Protein AF-A0AA89B3P5-F1 (afdb_monomer)

Secondary structure (DSSP, 8-state):
-HHHHHS-TTHHHHHS--PPP-TTS-HHHHHHHHHHHHHHHHHHHHHHHHHHTTS-HHHHHHHHHHHTTS-HHHHHHHHHHTT-PPPHHHHHHHHHHHS-GGGHHHHHHHHHHTTT--HHHHHHHHHHHHHHHHHHHHHHHHHHHHHTT-

Mean predicted aligned error: 12.21 Å

Organism: NCBI:txid1293975

Foldseek 3Di:
DVVVCVLPPQVCLLPPDQQDQDPPDDPVSNVVSVVSNVVSVVSQVVLLVLQLVQADPVVNVVLCVVPVPHTSNVSVVVCVVVVVDRDQLSVQLVVLVSDDPVCVVVSVVSVVCSNVDGPVRSVVVVVVVVVVVVVVVVVVVVVVVVVVVD

Solvent-accessible surface area (backbone atoms only — not comparable to full-atom values): 8621 Å² total; per-residue (Å²): 117,73,64,69,55,65,75,38,95,52,52,54,64,64,70,49,76,84,63,77,69,57,88,88,51,56,68,72,55,37,55,51,35,48,53,52,30,50,54,50,52,55,48,34,52,52,46,36,52,54,54,51,73,23,44,53,74,81,52,33,66,60,46,50,72,74,43,69,88,60,52,38,39,63,52,49,53,54,28,58,74,69,67,56,67,61,41,56,39,48,54,35,44,50,54,52,71,67,54,62,78,94,43,53,66,60,39,54,57,47,64,76,43,23,84,82,40,52,59,69,56,50,52,53,49,52,54,52,54,52,50,53,56,52,49,57,50,52,57,55,51,55,58,48,57,65,59,73,77,110

Sequence (150 aa):
MYFFLATLKIAYVLTIRKPIVDEAADEAIKQTAMKQKQRWEEDDTYYKGYIFGGLSDTLYDVYEIKYANSTAKELWDDLAAKGHYLDESFQVSTIISKLPLAWKECRKELKQKKDAMTIQELVKYIQVEENSRNLDRSELEDNKSSKALV

Radius of gyration: 21.36 Å; Cα contacts (8 Å, |Δi|>4): 79; chains: 1; bounding box: 41×67×50 Å

Structure (mmCIF, N/CA/C/O backbone):
data_AF-A0AA89B3P5-F1
#
_entry.id   AF-A0AA89B3P5-F1
#
loop_
_atom_site.group_PDB
_atom_site.id
_atom_site.type_symbol
_atom_site.label_atom_id
_atom_site.label_alt_id
_atom_site.label_comp_id
_atom_site.label_asym_id
_atom_site.label_entity_id
_atom_site.label_seq_id
_atom_site.pdbx_PDB_ins_code
_atom_site.Cartn_x
_atom_site.Cartn_y
_atom_site.Cartn_z
_atom_site.occupancy
_atom_site.B_iso_or_equiv
_atom_site.auth_seq_id
_atom_site.auth_comp_id
_atom_site.auth_asym_id
_atom_site.auth_atom_id
_atom_site.pdbx_PDB_model_num
ATOM 1 N N . MET A 1 1 ? -9.890 11.777 -1.628 1.00 45.03 1 MET A N 1
ATOM 2 C CA . MET A 1 1 ? -9.521 10.517 -2.319 1.00 45.03 1 MET A CA 1
ATOM 3 C C . MET A 1 1 ? -8.238 10.636 -3.153 1.00 45.03 1 MET A C 1
ATOM 5 O O . MET A 1 1 ? -7.407 9.749 -3.053 1.00 45.03 1 MET A O 1
ATOM 9 N N . TYR A 1 2 ? -7.990 11.748 -3.866 1.00 32.94 2 TYR A N 1
ATOM 10 C CA . TYR A 1 2 ? -6.702 12.018 -4.547 1.00 32.94 2 TYR A CA 1
ATOM 11 C C . TYR A 1 2 ? -5.476 12.146 -3.609 1.00 32.94 2 TYR A C 1
ATOM 13 O O . TYR A 1 2 ? -4.352 11.882 -4.024 1.00 32.94 2 TYR A O 1
ATOM 21 N N . PHE A 1 3 ? -5.679 12.470 -2.327 1.00 40.16 3 PHE A N 1
ATOM 22 C CA . PHE A 1 3 ? -4.607 12.567 -1.320 1.00 40.16 3 PHE A CA 1
ATOM 23 C C . PHE A 1 3 ? -3.979 11.201 -0.947 1.00 40.16 3 PHE A C 1
ATOM 25 O O . PHE A 1 3 ? -2.805 11.126 -0.586 1.00 40.16 3 PHE A O 1
ATOM 32 N N . PHE A 1 4 ? -4.744 10.109 -1.085 1.00 46.78 4 PHE A N 1
ATOM 33 C CA . PHE A 1 4 ? -4.328 8.735 -0.757 1.00 46.78 4 PHE A CA 1
ATOM 34 C C . PHE A 1 4 ? -3.348 8.158 -1.792 1.00 46.78 4 PHE A C 1
ATOM 36 O O . PHE A 1 4 ? -2.432 7.426 -1.440 1.00 46.78 4 PHE A O 1
ATOM 43 N N . LEU A 1 5 ? -3.480 8.561 -3.061 1.0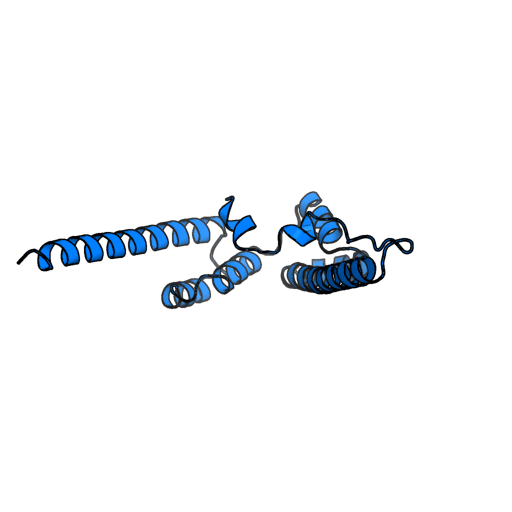0 40.59 5 LEU A N 1
ATOM 44 C CA . LEU A 1 5 ? -2.564 8.173 -4.140 1.00 40.59 5 LEU A CA 1
ATOM 45 C C . LEU A 1 5 ? -1.345 9.104 -4.252 1.00 40.59 5 LEU A C 1
ATOM 47 O O . LEU A 1 5 ? -0.329 8.700 -4.804 1.00 40.59 5 LEU A O 1
ATOM 51 N N . ALA A 1 6 ? -1.430 10.331 -3.722 1.00 36.34 6 ALA A N 1
ATOM 52 C CA . ALA A 1 6 ? -0.361 11.332 -3.797 1.00 36.34 6 ALA A CA 1
ATOM 53 C C . ALA A 1 6 ? 0.642 11.270 -2.626 1.00 36.34 6 ALA A C 1
ATOM 55 O O . ALA A 1 6 ? 1.813 11.601 -2.803 1.00 36.34 6 ALA A O 1
ATOM 56 N N . THR A 1 7 ? 0.218 10.831 -1.434 1.00 44.91 7 THR A N 1
ATOM 57 C CA . THR A 1 7 ? 1.121 10.619 -0.274 1.00 44.91 7 THR A CA 1
ATOM 58 C C . THR A 1 7 ? 2.003 9.382 -0.437 1.00 44.91 7 THR A C 1
ATOM 60 O O . THR A 1 7 ? 3.103 9.284 0.108 1.00 44.91 7 THR A O 1
ATOM 63 N N . LEU A 1 8 ? 1.540 8.456 -1.258 1.00 51.47 8 LEU A N 1
ATOM 64 C CA . LEU A 1 8 ? 2.249 7.288 -1.714 1.00 51.47 8 LEU A CA 1
ATOM 65 C C . LEU A 1 8 ? 3.029 7.690 -2.983 1.00 51.47 8 LEU A C 1
ATOM 67 O O . LEU A 1 8 ? 2.473 7.683 -4.077 1.00 51.47 8 LEU A O 1
ATOM 71 N N . LYS A 1 9 ? 4.339 7.987 -2.872 1.00 53.06 9 LYS A N 1
ATOM 72 C CA . LYS A 1 9 ? 5.325 8.008 -3.994 1.00 53.06 9 LYS A CA 1
ATOM 73 C C . LYS A 1 9 ? 5.464 6.622 -4.678 1.00 53.06 9 LYS A C 1
ATOM 75 O O . LYS A 1 9 ? 6.548 6.184 -5.024 1.00 53.06 9 LYS A O 1
ATOM 80 N N . ILE A 1 10 ? 4.357 5.905 -4.796 1.00 53.44 10 ILE A N 1
ATOM 81 C CA . ILE A 1 10 ? 4.206 4.450 -4.873 1.00 53.44 10 ILE A CA 1
ATOM 82 C C . ILE A 1 10 ? 3.203 4.101 -5.978 1.00 53.44 10 ILE A C 1
ATOM 84 O O . ILE A 1 10 ? 3.337 3.070 -6.631 1.00 53.44 10 ILE A O 1
ATOM 88 N N . ALA A 1 11 ? 2.264 5.009 -6.288 1.00 53.25 11 ALA A N 1
ATOM 89 C CA . ALA A 1 11 ? 1.378 4.875 -7.442 1.00 53.25 11 ALA A CA 1
ATOM 90 C C . ALA A 1 11 ? 2.157 4.671 -8.753 1.00 53.25 11 ALA A C 1
ATOM 92 O O . ALA A 1 11 ? 1.643 4.044 -9.674 1.00 53.25 11 ALA A O 1
ATOM 93 N N . TYR A 1 12 ? 3.403 5.148 -8.834 1.00 66.00 12 TYR A N 1
ATOM 94 C CA . TYR A 1 12 ? 4.204 5.067 -10.049 1.00 66.00 12 TYR A CA 1
ATOM 95 C C . TYR A 1 12 ? 4.587 3.628 -10.433 1.00 66.00 12 TYR A C 1
ATOM 97 O O . TYR A 1 12 ? 4.571 3.326 -11.614 1.00 66.00 12 TYR A O 1
ATOM 105 N N . VAL A 1 13 ? 4.856 2.707 -9.500 1.00 58.94 13 VAL A N 1
ATOM 106 C CA . VAL A 1 13 ? 5.202 1.315 -9.876 1.00 58.94 13 VAL A CA 1
ATOM 107 C C . VAL A 1 13 ? 3.980 0.542 -10.365 1.00 58.94 13 VAL A C 1
ATOM 109 O O . VAL A 1 13 ? 4.065 -0.229 -11.316 1.00 58.94 13 VAL A O 1
ATOM 112 N N . LEU A 1 14 ? 2.809 0.828 -9.794 1.00 58.72 14 LEU A N 1
ATOM 113 C CA . LEU A 1 14 ? 1.541 0.235 -10.226 1.00 58.72 14 LEU A CA 1
ATOM 114 C C . LEU A 1 14 ? 1.003 0.849 -11.534 1.00 58.72 14 LEU A C 1
ATOM 116 O O . LEU A 1 14 ? 0.078 0.309 -12.139 1.00 58.72 14 LEU A O 1
ATOM 120 N N . THR A 1 15 ? 1.567 1.967 -12.007 1.00 58.06 15 THR A N 1
ATOM 121 C CA . THR A 1 15 ? 1.076 2.687 -13.200 1.00 58.06 15 THR A CA 1
ATOM 122 C C . THR A 1 15 ? 2.095 2.796 -14.335 1.00 58.06 15 THR A C 1
ATOM 124 O O . THR A 1 15 ? 1.695 2.772 -15.499 1.00 58.06 15 THR A O 1
ATOM 127 N N . ILE A 1 16 ? 3.394 2.845 -14.039 1.00 62.94 16 ILE A N 1
ATOM 128 C CA . ILE A 1 16 ? 4.482 3.013 -15.009 1.00 62.94 16 ILE A CA 1
ATOM 129 C C . ILE A 1 16 ? 5.079 1.647 -15.364 1.00 62.94 16 ILE A C 1
ATOM 131 O O . ILE A 1 16 ? 5.445 0.859 -14.493 1.00 62.94 16 ILE A O 1
ATOM 135 N N . ARG A 1 17 ? 5.191 1.373 -16.672 1.00 61.16 17 ARG A N 1
ATOM 136 C CA . ARG A 1 17 ? 5.847 0.164 -17.196 1.00 61.16 17 ARG A CA 1
ATOM 137 C C . ARG A 1 17 ? 7.328 0.138 -16.816 1.00 61.16 17 ARG A C 1
ATOM 139 O O . ARG A 1 17 ? 7.985 1.176 -16.811 1.00 61.16 17 ARG A O 1
ATOM 146 N N . LYS A 1 18 ? 7.848 -1.071 -16.586 1.00 71.31 18 LYS A N 1
ATOM 147 C CA . LYS A 1 18 ? 9.273 -1.344 -16.370 1.00 71.31 18 LYS A CA 1
ATOM 148 C C . LYS A 1 18 ? 10.137 -0.576 -17.392 1.00 71.31 18 LYS A C 1
ATOM 150 O O . LYS A 1 18 ? 9.899 -0.736 -18.593 1.00 71.31 18 LYS A O 1
ATOM 155 N N . PRO A 1 19 ? 11.112 0.242 -16.949 1.00 72.12 19 PRO A N 1
ATOM 156 C CA . PRO A 1 19 ? 11.981 0.986 -17.856 1.00 72.12 19 PRO A CA 1
ATOM 157 C C . PRO A 1 19 ? 12.734 0.053 -18.815 1.00 72.12 19 PRO A C 1
ATOM 159 O O . PRO A 1 19 ? 13.307 -0.955 -18.390 1.00 72.12 19 PRO A O 1
ATOM 162 N N . ILE A 1 20 ? 12.729 0.390 -20.106 1.00 70.06 20 ILE A N 1
ATOM 163 C CA . ILE A 1 20 ? 13.425 -0.355 -21.164 1.00 70.06 20 ILE A CA 1
ATOM 164 C C . ILE A 1 20 ? 14.813 0.264 -21.339 1.00 70.06 20 ILE A C 1
ATOM 166 O O . ILE A 1 20 ? 14.936 1.479 -21.473 1.00 70.06 20 ILE A O 1
ATOM 170 N N . VAL A 1 21 ? 15.856 -0.565 -21.322 1.00 72.38 21 VAL A N 1
ATOM 171 C CA . VAL A 1 21 ? 17.229 -0.125 -21.601 1.00 72.38 21 VAL A CA 1
ATOM 172 C C . VAL A 1 21 ? 17.484 -0.334 -23.090 1.00 72.38 21 VAL A C 1
ATOM 174 O O . VAL A 1 21 ? 17.438 -1.468 -23.556 1.00 72.38 21 VAL A O 1
ATOM 177 N N . ASP A 1 22 ? 17.720 0.751 -23.827 1.00 73.00 22 ASP A N 1
ATOM 178 C CA . ASP A 1 22 ? 18.121 0.686 -25.233 1.00 73.00 22 ASP A CA 1
ATOM 179 C C . ASP A 1 22 ? 19.634 0.422 -25.332 1.00 73.00 22 ASP A C 1
ATOM 181 O O . ASP A 1 22 ? 20.461 1.237 -24.910 1.00 73.00 22 ASP A O 1
ATOM 185 N N . GLU A 1 23 ? 20.002 -0.738 -25.876 1.00 68.50 23 GLU A N 1
ATOM 186 C CA . GLU A 1 23 ? 21.393 -1.164 -26.052 1.00 68.50 23 GLU A CA 1
ATOM 187 C C . GLU A 1 23 ? 22.153 -0.345 -27.108 1.00 68.50 23 GLU A C 1
ATOM 189 O O . GLU A 1 23 ? 23.386 -0.360 -27.115 1.00 68.50 23 GLU A O 1
ATOM 194 N N . ALA A 1 24 ? 21.462 0.419 -27.957 1.00 75.00 24 ALA A N 1
ATOM 195 C CA . ALA A 1 24 ? 22.078 1.289 -28.959 1.00 75.00 24 ALA A CA 1
ATOM 196 C C . ALA A 1 24 ? 22.356 2.715 -28.446 1.00 75.00 24 ALA A C 1
ATOM 198 O O . ALA A 1 24 ? 23.057 3.475 -29.112 1.00 75.00 24 ALA A O 1
ATOM 199 N N . ALA A 1 25 ? 21.844 3.084 -27.267 1.00 74.12 25 ALA A N 1
ATOM 200 C CA . ALA A 1 25 ? 21.982 4.434 -26.721 1.00 74.12 25 ALA A CA 1
ATOM 201 C C . ALA A 1 25 ? 23.387 4.732 -26.159 1.00 74.12 25 ALA A C 1
ATOM 203 O O . ALA A 1 25 ? 24.173 3.825 -25.861 1.00 74.12 25 ALA A O 1
ATOM 204 N N . ASP A 1 26 ? 23.684 6.022 -25.968 1.00 81.88 26 ASP A N 1
ATOM 205 C CA . ASP A 1 26 ? 24.910 6.483 -25.310 1.00 81.88 26 ASP A CA 1
ATOM 206 C C . ASP A 1 26 ? 25.073 5.880 -23.909 1.00 81.88 26 ASP A C 1
ATOM 208 O O . ASP A 1 26 ? 24.101 5.676 -23.176 1.00 81.88 26 ASP A O 1
ATOM 212 N N . GLU A 1 27 ? 26.322 5.664 -23.492 1.00 79.81 27 GLU A N 1
ATOM 213 C CA . GLU A 1 27 ? 26.648 5.037 -22.205 1.00 79.81 27 GLU A CA 1
ATOM 214 C C . GLU A 1 27 ? 26.029 5.794 -21.017 1.00 79.81 27 GLU A C 1
ATOM 216 O O . GLU A 1 27 ? 25.490 5.187 -20.097 1.00 79.81 27 GLU A O 1
ATOM 221 N N . ALA A 1 28 ? 25.987 7.129 -21.058 1.00 79.88 28 ALA A N 1
ATOM 222 C CA . ALA A 1 28 ? 25.334 7.928 -20.018 1.00 79.88 28 ALA A CA 1
ATOM 223 C C . ALA A 1 28 ? 23.809 7.684 -19.936 1.00 79.88 28 ALA A C 1
ATOM 225 O O . ALA A 1 28 ? 23.231 7.674 -18.841 1.00 79.88 28 ALA A O 1
ATOM 226 N N . ILE A 1 29 ? 23.157 7.451 -21.080 1.00 77.00 29 ILE A N 1
ATOM 227 C CA . ILE A 1 29 ? 21.720 7.157 -21.175 1.00 77.00 29 ILE A CA 1
ATOM 228 C C . ILE A 1 29 ? 21.455 5.733 -20.681 1.00 77.00 29 ILE A C 1
ATOM 230 O O . ILE A 1 29 ? 20.565 5.537 -19.853 1.00 77.00 29 ILE A O 1
ATOM 234 N N . LYS A 1 30 ? 22.283 4.763 -21.090 1.00 78.12 30 LYS A N 1
ATOM 235 C CA . LYS A 1 30 ? 22.253 3.378 -20.592 1.00 78.12 30 LYS A CA 1
ATOM 236 C C . LYS A 1 30 ? 22.395 3.312 -19.078 1.00 78.12 30 LYS A C 1
ATOM 238 O O . LYS A 1 30 ? 21.557 2.710 -18.414 1.00 78.12 30 LYS A O 1
ATOM 243 N N . GLN A 1 31 ? 23.399 3.987 -18.520 1.00 80.06 31 GLN A N 1
ATOM 244 C CA . GLN A 1 31 ? 23.642 4.034 -17.076 1.00 80.06 31 GLN A CA 1
ATOM 245 C C . GLN A 1 31 ? 22.464 4.659 -16.317 1.00 80.06 31 GLN A C 1
ATOM 247 O O . GLN A 1 31 ? 22.073 4.182 -15.249 1.00 80.06 31 GLN A O 1
ATOM 252 N N . THR A 1 32 ? 21.857 5.711 -16.868 1.00 81.19 32 THR A N 1
ATOM 253 C CA . THR A 1 32 ? 20.672 6.343 -16.271 1.00 81.19 32 THR A CA 1
ATOM 254 C C . THR A 1 32 ? 19.458 5.413 -16.316 1.00 81.19 32 THR A C 1
ATOM 256 O O . THR A 1 32 ? 18.776 5.250 -15.302 1.00 81.19 32 THR A O 1
ATOM 259 N N . ALA A 1 33 ? 19.219 4.754 -17.451 1.00 78.75 33 ALA A N 1
ATOM 260 C CA . ALA A 1 33 ? 18.127 3.802 -17.628 1.00 78.75 33 ALA A CA 1
ATOM 261 C C . ALA A 1 33 ? 18.295 2.556 -16.740 1.00 78.75 33 ALA A C 1
ATOM 263 O O . ALA A 1 33 ? 17.328 2.114 -16.124 1.00 78.75 33 ALA A O 1
ATOM 264 N N . MET A 1 34 ? 19.518 2.034 -16.592 1.00 81.06 34 MET A N 1
ATOM 265 C CA . MET A 1 34 ? 19.828 0.928 -15.678 1.00 81.06 34 MET A CA 1
ATOM 266 C C . MET A 1 34 ? 19.547 1.299 -14.221 1.00 81.06 34 MET A C 1
ATOM 268 O O . MET A 1 34 ? 18.879 0.541 -13.522 1.00 81.06 34 MET A O 1
ATOM 272 N N . LYS A 1 35 ? 19.969 2.489 -13.771 1.00 82.06 35 LYS A N 1
ATOM 273 C CA . LYS A 1 35 ? 19.659 2.980 -12.416 1.00 82.06 35 LYS A CA 1
ATOM 274 C C . LYS A 1 35 ? 18.157 3.121 -12.180 1.00 82.06 35 LYS A C 1
ATOM 276 O O . LYS A 1 35 ? 17.674 2.797 -11.099 1.00 82.06 35 LYS A O 1
ATOM 281 N N . GLN A 1 36 ? 17.415 3.615 -13.169 1.00 76.25 36 GLN A N 1
ATOM 282 C CA . GLN A 1 36 ? 15.958 3.728 -13.075 1.00 76.25 36 GLN A CA 1
ATOM 283 C C . GLN A 1 36 ? 15.281 2.355 -13.046 1.00 76.25 36 GLN A C 1
ATOM 285 O O . GLN A 1 36 ? 14.386 2.144 -12.233 1.00 76.25 36 GLN A O 1
ATOM 290 N N . LYS A 1 37 ? 15.729 1.414 -13.884 1.00 82.69 37 LYS A N 1
ATOM 291 C CA . LYS A 1 37 ? 15.238 0.033 -13.897 1.00 82.69 37 LYS A CA 1
ATOM 292 C C . LYS A 1 37 ? 15.485 -0.660 -12.558 1.00 82.69 37 LYS A C 1
ATOM 294 O O . LYS A 1 37 ? 14.556 -1.254 -12.029 1.00 82.69 37 LYS A O 1
ATOM 299 N N . GLN A 1 38 ? 16.687 -0.536 -11.997 1.00 82.44 38 GLN A N 1
ATOM 300 C CA . GLN A 1 38 ? 17.016 -1.124 -10.699 1.00 82.44 38 GLN A CA 1
ATOM 301 C C . GLN A 1 38 ? 16.121 -0.564 -9.589 1.00 82.44 38 GLN A C 1
ATOM 303 O O . GLN A 1 38 ? 15.514 -1.330 -8.849 1.00 82.44 38 GLN A O 1
ATOM 308 N N . ARG A 1 39 ? 15.973 0.765 -9.514 1.00 82.06 39 ARG A N 1
ATOM 309 C CA . ARG A 1 39 ? 15.064 1.404 -8.547 1.00 82.06 39 ARG A CA 1
ATOM 310 C C . ARG A 1 39 ? 13.628 0.905 -8.689 1.00 82.06 39 ARG A C 1
ATOM 312 O O . ARG A 1 39 ? 12.962 0.665 -7.693 1.00 82.06 39 ARG A O 1
ATOM 319 N N . TRP A 1 40 ? 13.164 0.736 -9.926 1.00 84.19 40 TRP A N 1
ATOM 320 C CA . TRP A 1 40 ? 11.834 0.202 -10.195 1.00 84.19 40 TRP A CA 1
ATOM 321 C C . TRP A 1 40 ? 11.698 -1.258 -9.730 1.00 84.19 40 TRP A C 1
ATOM 323 O O . TRP A 1 40 ? 10.672 -1.606 -9.164 1.00 84.19 40 TRP A O 1
ATOM 333 N N . GLU A 1 41 ? 12.713 -2.107 -9.932 1.00 84.94 41 GLU A N 1
ATOM 334 C CA . GLU A 1 41 ? 12.705 -3.518 -9.498 1.00 84.94 41 GLU A CA 1
ATOM 335 C C . GLU A 1 41 ? 12.742 -3.662 -7.966 1.00 84.94 41 GLU A C 1
ATOM 337 O O . GLU A 1 41 ? 12.031 -4.501 -7.405 1.00 84.94 41 GLU A O 1
ATOM 342 N N . GLU A 1 42 ? 13.530 -2.825 -7.287 1.00 85.81 42 GLU A N 1
ATOM 343 C CA . GLU A 1 42 ? 13.560 -2.734 -5.821 1.00 85.81 42 GLU A CA 1
ATOM 344 C C . GLU A 1 42 ? 12.184 -2.334 -5.274 1.00 85.81 42 GLU A C 1
ATOM 346 O O . GLU A 1 42 ? 11.654 -2.981 -4.365 1.00 85.81 42 GLU A O 1
ATOM 351 N N . ASP A 1 43 ? 11.568 -1.318 -5.878 1.00 81.62 43 ASP A N 1
ATOM 352 C CA . ASP A 1 43 ? 10.249 -0.850 -5.478 1.00 81.62 43 ASP A CA 1
ATOM 353 C C . ASP A 1 43 ? 9.142 -1.876 -5.807 1.00 81.62 43 ASP A C 1
ATOM 355 O O . ASP A 1 43 ? 8.281 -2.119 -4.965 1.00 81.62 43 ASP A O 1
ATOM 359 N N . ASP A 1 44 ? 9.162 -2.538 -6.972 1.00 85.50 44 ASP A N 1
ATOM 360 C CA . ASP A 1 44 ? 8.206 -3.611 -7.324 1.00 85.50 44 ASP A CA 1
ATOM 361 C C . ASP A 1 44 ? 8.266 -4.767 -6.319 1.00 85.50 44 ASP A C 1
ATOM 363 O O . ASP A 1 44 ? 7.232 -5.231 -5.833 1.00 85.50 44 ASP A O 1
ATOM 367 N N . THR A 1 45 ? 9.476 -5.162 -5.919 1.00 86.00 45 THR A N 1
ATOM 368 C CA . THR A 1 45 ? 9.687 -6.186 -4.887 1.00 86.00 45 THR A CA 1
ATOM 369 C C . THR A 1 45 ? 9.118 -5.741 -3.541 1.00 86.00 45 THR A C 1
ATOM 371 O O . THR A 1 45 ? 8.401 -6.501 -2.883 1.00 86.00 45 THR A O 1
ATOM 374 N N . TYR A 1 46 ? 9.385 -4.495 -3.142 1.00 84.94 46 TYR A N 1
ATOM 375 C CA . TYR A 1 46 ? 8.828 -3.918 -1.922 1.00 84.94 46 TYR A CA 1
ATOM 376 C C . TYR A 1 46 ? 7.291 -3.924 -1.939 1.00 84.94 46 TYR A C 1
ATOM 378 O O . TYR A 1 46 ? 6.665 -4.309 -0.948 1.00 84.94 46 TYR A O 1
ATOM 386 N N . TYR A 1 47 ? 6.665 -3.558 -3.063 1.00 82.56 47 TYR A N 1
ATOM 387 C CA . TYR A 1 47 ? 5.205 -3.529 -3.174 1.00 82.56 47 TYR A CA 1
ATOM 388 C C . TYR A 1 47 ? 4.569 -4.900 -3.195 1.00 82.56 47 TYR A C 1
ATOM 390 O O . TYR A 1 47 ? 3.528 -5.075 -2.566 1.00 82.56 47 TYR A O 1
ATOM 398 N N . LYS A 1 48 ? 5.190 -5.881 -3.848 1.00 86.06 48 LYS A N 1
ATOM 399 C CA . LYS A 1 48 ? 4.742 -7.266 -3.723 1.00 86.06 48 LYS A CA 1
ATOM 400 C C . LYS A 1 48 ? 4.732 -7.706 -2.268 1.00 86.06 48 LYS A C 1
ATOM 402 O O . LYS A 1 48 ? 3.708 -8.191 -1.804 1.00 86.06 48 LYS A O 1
ATOM 407 N N . GLY A 1 49 ? 5.829 -7.483 -1.541 1.00 84.94 49 GLY A N 1
ATOM 408 C CA . GLY A 1 49 ? 5.911 -7.824 -0.119 1.00 84.94 49 GLY A CA 1
ATOM 409 C C . GLY A 1 49 ? 4.843 -7.111 0.713 1.00 84.94 49 GLY A C 1
ATOM 410 O O . GLY A 1 49 ? 4.222 -7.715 1.582 1.00 84.94 49 GLY A O 1
ATOM 411 N N . TYR A 1 50 ? 4.571 -5.844 0.400 1.00 82.38 50 TYR A N 1
ATOM 412 C CA . TYR A 1 50 ? 3.505 -5.084 1.044 1.00 82.38 50 TYR A CA 1
ATOM 413 C C . TYR A 1 50 ? 2.104 -5.655 0.761 1.00 82.38 50 TYR A C 1
ATOM 415 O O . TYR A 1 50 ? 1.305 -5.773 1.686 1.00 82.38 50 TYR A O 1
ATOM 423 N N . ILE A 1 51 ? 1.805 -6.022 -0.491 1.00 83.31 51 ILE A N 1
ATOM 424 C CA . ILE A 1 51 ? 0.526 -6.642 -0.869 1.00 83.31 51 ILE A CA 1
ATOM 425 C C . ILE A 1 51 ? 0.377 -7.992 -0.167 1.00 83.31 51 ILE A C 1
ATOM 427 O O . ILE A 1 51 ? -0.642 -8.231 0.473 1.00 83.31 51 ILE A O 1
ATOM 431 N N . PHE A 1 52 ? 1.406 -8.839 -0.226 1.00 83.94 52 PHE A N 1
ATOM 432 C CA . PHE A 1 52 ? 1.418 -10.139 0.438 1.00 83.94 52 PHE A CA 1
ATOM 433 C C . PHE A 1 52 ? 1.207 -10.030 1.949 1.00 83.94 52 PHE A C 1
ATOM 435 O O . PHE A 1 52 ? 0.425 -10.793 2.505 1.00 83.94 52 PHE A O 1
ATOM 442 N N . GLY A 1 53 ? 1.826 -9.042 2.602 1.00 83.06 53 GLY A N 1
ATOM 443 C CA . GLY A 1 53 ? 1.659 -8.807 4.037 1.00 83.06 53 GLY A CA 1
ATOM 444 C C . GLY A 1 53 ? 0.239 -8.417 4.466 1.00 83.06 53 GLY A C 1
ATOM 445 O O . GLY A 1 53 ? -0.051 -8.464 5.658 1.00 83.06 53 GLY A O 1
ATOM 446 N N . GLY A 1 54 ? -0.631 -8.032 3.526 1.00 78.69 54 GLY A N 1
ATOM 447 C CA . GLY A 1 54 ? -2.041 -7.741 3.789 1.00 78.69 54 GLY A CA 1
ATOM 448 C C . GLY A 1 54 ? -3.023 -8.792 3.277 1.00 78.69 54 GLY A C 1
ATOM 449 O O . GLY A 1 54 ? -4.233 -8.562 3.347 1.00 78.69 54 GLY A O 1
ATOM 450 N N . LEU A 1 55 ? -2.530 -9.914 2.744 1.00 82.75 55 LEU A N 1
ATOM 451 C CA . LEU A 1 55 ? -3.353 -11.077 2.423 1.00 82.75 55 LEU A CA 1
ATOM 452 C C . LEU A 1 55 ? -3.559 -11.935 3.676 1.00 82.75 55 LEU A C 1
ATOM 454 O O . LEU A 1 55 ? -2.695 -11.997 4.546 1.00 82.75 55 LEU A O 1
ATOM 458 N N . SER A 1 56 ? -4.699 -12.623 3.757 1.00 79.81 56 SER A N 1
ATOM 459 C CA . SER A 1 56 ? -4.882 -13.693 4.743 1.00 79.81 56 SER A CA 1
ATOM 460 C C . SER A 1 56 ? -3.991 -14.888 4.403 1.00 79.81 56 SER A C 1
ATOM 462 O O . SER A 1 56 ? -3.697 -15.105 3.227 1.00 79.81 56 SER A O 1
ATOM 464 N N . ASP A 1 57 ? -3.639 -15.712 5.392 1.00 82.19 57 ASP A N 1
ATOM 465 C CA . ASP A 1 57 ? -2.794 -16.905 5.196 1.00 82.19 57 ASP A CA 1
ATOM 466 C C . ASP A 1 57 ? -3.293 -17.787 4.034 1.00 82.19 57 ASP A C 1
ATOM 468 O O . ASP A 1 57 ? -2.531 -18.189 3.159 1.00 82.19 57 ASP A O 1
ATOM 472 N N . THR A 1 58 ? -4.613 -17.978 3.933 1.00 83.06 58 THR A N 1
ATOM 473 C CA . THR A 1 58 ? -5.246 -18.752 2.850 1.00 83.06 58 THR A CA 1
ATOM 474 C C . THR A 1 58 ? -5.043 -18.160 1.454 1.00 83.06 58 THR A C 1
ATOM 476 O O . THR A 1 58 ? -5.021 -18.892 0.467 1.00 83.06 58 THR A O 1
ATOM 479 N N . LEU A 1 59 ? -4.963 -16.830 1.347 1.00 83.56 59 LEU A N 1
ATOM 480 C CA . LEU A 1 59 ? -4.729 -16.141 0.079 1.00 83.56 59 LEU A CA 1
ATOM 481 C C . LEU A 1 59 ? -3.234 -16.014 -0.208 1.00 83.56 59 LEU A C 1
ATOM 483 O O . LEU A 1 59 ? -2.848 -16.079 -1.372 1.00 83.56 59 LEU A O 1
ATOM 487 N N . TYR A 1 60 ? -2.405 -15.873 0.825 1.00 85.50 60 TYR A N 1
ATOM 488 C CA . TYR A 1 60 ? -0.957 -15.798 0.696 1.00 85.50 60 TYR A CA 1
ATOM 489 C C . TYR A 1 60 ? -0.418 -17.020 -0.058 1.00 85.50 60 TYR A C 1
ATOM 491 O O . TYR A 1 60 ? 0.166 -16.846 -1.124 1.00 85.50 60 TYR A O 1
ATOM 499 N N . ASP A 1 61 ? -0.723 -18.238 0.400 1.00 87.06 61 ASP A N 1
ATOM 500 C CA . ASP A 1 61 ? -0.198 -19.480 -0.194 1.00 87.06 61 ASP A CA 1
ATOM 501 C C . ASP A 1 61 ? -0.564 -19.630 -1.682 1.00 87.06 61 ASP A C 1
ATOM 503 O O . ASP A 1 61 ? 0.242 -20.039 -2.522 1.00 87.06 61 ASP A O 1
ATOM 507 N N . VAL A 1 62 ? -1.800 -19.264 -2.036 1.00 87.81 62 VAL A N 1
ATOM 508 C CA . VAL A 1 62 ? -2.310 -19.359 -3.411 1.00 87.81 62 VAL A CA 1
ATOM 509 C C . VAL A 1 62 ? -1.638 -18.329 -4.320 1.00 87.81 62 VAL A C 1
ATOM 511 O O . VAL A 1 62 ? -1.308 -18.625 -5.473 1.00 87.81 62 VAL A O 1
ATOM 514 N N . TYR A 1 63 ? -1.462 -17.103 -3.828 1.00 86.12 63 TYR A N 1
ATOM 515 C CA . TYR A 1 63 ? -0.948 -15.997 -4.626 1.00 86.12 63 TYR A CA 1
ATOM 516 C C . TYR A 1 63 ? 0.583 -15.955 -4.669 1.00 86.12 63 TYR A C 1
ATOM 518 O O . TYR A 1 63 ? 1.125 -15.512 -5.680 1.00 86.12 63 TYR A O 1
ATOM 526 N N . GLU A 1 64 ? 1.285 -16.452 -3.649 1.00 87.44 64 GLU A N 1
ATOM 527 C CA . GLU A 1 64 ? 2.751 -16.510 -3.611 1.00 87.44 64 GLU A CA 1
ATOM 528 C C . GLU A 1 64 ? 3.284 -17.346 -4.777 1.00 87.44 64 GLU A C 1
ATOM 530 O O . GLU A 1 64 ? 4.089 -16.866 -5.578 1.00 87.44 64 GLU A O 1
ATOM 535 N N . ILE A 1 65 ? 2.751 -18.559 -4.952 1.00 87.12 65 ILE A N 1
ATOM 536 C CA . ILE A 1 65 ? 3.146 -19.458 -6.043 1.00 87.12 65 ILE A CA 1
ATOM 537 C C . ILE A 1 65 ? 2.733 -18.874 -7.398 1.00 87.12 65 ILE A C 1
ATOM 539 O O . ILE A 1 65 ? 3.513 -18.875 -8.352 1.00 87.12 65 ILE A O 1
ATOM 543 N N . LYS A 1 66 ? 1.504 -18.352 -7.496 1.00 89.50 66 LYS A N 1
ATOM 544 C CA . LYS A 1 66 ? 0.948 -17.853 -8.759 1.00 89.50 66 LYS A CA 1
ATOM 545 C C . LYS A 1 66 ? 1.657 -16.592 -9.272 1.00 89.50 66 LYS A C 1
ATOM 547 O O . LYS A 1 66 ? 1.774 -16.431 -10.485 1.00 89.50 66 LYS A O 1
ATOM 552 N N . TYR A 1 67 ? 2.129 -15.717 -8.380 1.00 87.38 67 TYR A N 1
ATOM 553 C CA . TYR A 1 67 ? 2.704 -14.406 -8.719 1.00 87.38 67 TYR A CA 1
ATOM 554 C C . TYR A 1 67 ? 4.203 -14.273 -8.408 1.00 87.38 67 TYR A C 1
ATOM 556 O O . TYR A 1 67 ? 4.746 -13.160 -8.471 1.00 87.38 67 TYR A O 1
ATOM 564 N N . ALA A 1 68 ? 4.899 -15.385 -8.141 1.00 84.06 68 ALA A N 1
ATOM 565 C CA . ALA A 1 68 ? 6.336 -15.411 -7.851 1.00 84.06 68 ALA A CA 1
ATOM 566 C C . ALA A 1 68 ? 7.158 -14.604 -8.878 1.00 84.06 68 ALA A C 1
ATOM 568 O O . ALA A 1 68 ? 7.955 -13.745 -8.505 1.00 84.06 68 ALA A O 1
ATOM 569 N N . ASN A 1 69 ? 6.864 -14.777 -10.172 1.00 83.62 69 ASN A N 1
ATOM 570 C CA . ASN A 1 69 ? 7.583 -14.130 -11.281 1.00 83.62 69 ASN A CA 1
ATOM 571 C C . ASN A 1 69 ? 6.812 -12.982 -11.962 1.00 83.62 69 ASN A C 1
ATOM 573 O O . ASN A 1 69 ? 7.208 -12.527 -13.033 1.00 83.62 69 ASN A O 1
ATOM 577 N N . SER A 1 70 ? 5.707 -12.526 -11.372 1.00 87.06 70 SER A N 1
ATOM 578 C CA . SER A 1 70 ? 4.883 -11.436 -11.922 1.00 87.06 70 SER A CA 1
ATOM 579 C C . SER A 1 70 ? 5.381 -10.060 -11.468 1.00 87.06 70 SER A C 1
ATOM 581 O O . SER A 1 70 ? 6.450 -9.951 -10.882 1.00 87.06 70 SER A O 1
ATOM 583 N N . THR A 1 71 ? 4.622 -9.000 -11.692 1.00 87.06 71 THR A N 1
ATOM 584 C CA . THR A 1 71 ? 4.840 -7.675 -11.085 1.00 87.06 71 THR A CA 1
ATOM 585 C C . THR A 1 71 ? 3.866 -7.441 -9.932 1.00 87.06 71 THR A C 1
ATOM 587 O O . THR A 1 71 ? 2.821 -8.096 -9.852 1.00 87.06 71 THR A O 1
ATOM 590 N N . ALA A 1 72 ? 4.164 -6.496 -9.037 1.00 85.31 72 ALA A N 1
ATOM 591 C CA . ALA A 1 72 ? 3.215 -6.056 -8.010 1.00 85.31 72 ALA A CA 1
ATOM 592 C C . ALA A 1 72 ? 1.897 -5.573 -8.633 1.00 85.31 72 ALA A C 1
ATOM 594 O O . ALA A 1 72 ? 0.826 -5.771 -8.063 1.00 85.31 72 ALA A O 1
ATOM 595 N N . LYS A 1 73 ? 1.976 -4.986 -9.833 1.00 83.00 73 LYS A N 1
ATOM 596 C CA . LYS A 1 73 ? 0.816 -4.533 -10.599 1.00 83.00 73 LYS A CA 1
ATOM 597 C C . LYS A 1 73 ? -0.094 -5.683 -11.025 1.00 83.00 73 LYS A C 1
ATOM 599 O O . LYS A 1 73 ? -1.288 -5.619 -10.781 1.00 83.00 73 LYS A O 1
ATOM 604 N N . GLU A 1 74 ? 0.449 -6.732 -11.638 1.00 86.50 74 GLU A N 1
ATOM 605 C CA . GLU A 1 74 ? -0.358 -7.881 -12.082 1.00 86.50 74 GLU A CA 1
ATOM 606 C C . GLU A 1 74 ? -1.022 -8.605 -10.906 1.00 86.50 74 GLU A C 1
ATOM 608 O O . GLU A 1 74 ? -2.163 -9.055 -11.016 1.00 86.50 74 GLU A O 1
ATOM 613 N N . LEU A 1 75 ? -0.313 -8.692 -9.777 1.00 88.31 75 LEU A N 1
ATOM 614 C CA . LEU A 1 75 ? -0.861 -9.198 -8.522 1.00 88.31 75 LEU A CA 1
ATOM 615 C C . LEU A 1 75 ? -2.030 -8.322 -8.044 1.00 88.31 75 LEU A C 1
ATOM 617 O O . LEU A 1 75 ? -3.111 -8.835 -7.760 1.00 88.31 75 LEU A O 1
ATOM 621 N N . TRP A 1 76 ? -1.823 -7.004 -7.990 1.00 85.19 76 TRP A N 1
ATOM 622 C CA . TRP A 1 76 ? -2.839 -6.038 -7.577 1.00 85.19 76 TRP A CA 1
ATOM 623 C C . TRP A 1 76 ? -4.079 -6.059 -8.480 1.00 85.19 76 TRP A C 1
ATOM 625 O O . TRP A 1 76 ? -5.200 -6.086 -7.975 1.00 85.19 76 TRP A O 1
ATOM 635 N N . ASP A 1 77 ? -3.891 -6.091 -9.799 1.00 83.62 77 ASP A N 1
ATOM 636 C CA . ASP A 1 77 ? -4.981 -6.085 -10.776 1.00 83.62 77 ASP A CA 1
ATOM 637 C C . ASP A 1 77 ? -5.850 -7.356 -10.658 1.00 83.62 77 ASP A C 1
ATOM 639 O O . ASP A 1 77 ? -7.077 -7.258 -10.696 1.00 83.62 77 ASP A O 1
ATOM 643 N N . ASP A 1 78 ? -5.260 -8.543 -10.446 1.00 86.69 78 ASP A N 1
ATOM 644 C CA . ASP A 1 78 ? -6.027 -9.789 -10.239 1.00 86.69 78 ASP A CA 1
ATOM 645 C C . ASP A 1 78 ? -6.759 -9.813 -8.892 1.00 86.69 78 ASP A C 1
ATOM 647 O O . ASP A 1 78 ? -7.902 -10.267 -8.823 1.00 86.69 78 ASP A O 1
ATOM 651 N N . LEU A 1 79 ? -6.128 -9.315 -7.824 1.00 84.62 79 LEU A N 1
ATOM 652 C CA . LEU A 1 79 ? -6.771 -9.173 -6.514 1.00 84.62 79 LEU A CA 1
ATOM 653 C C . LEU A 1 79 ? -7.979 -8.232 -6.597 1.00 84.62 79 LEU A C 1
ATOM 655 O O . LEU A 1 79 ? -9.074 -8.586 -6.153 1.00 84.62 79 LEU A O 1
ATOM 659 N N . ALA A 1 80 ? -7.804 -7.075 -7.243 1.00 79.81 80 ALA A N 1
ATOM 660 C CA . ALA A 1 80 ? -8.864 -6.099 -7.457 1.00 79.81 80 ALA A CA 1
ATOM 661 C C . ALA A 1 80 ? -10.004 -6.665 -8.319 1.00 79.81 80 ALA A C 1
ATOM 663 O O . ALA A 1 80 ? -11.173 -6.486 -7.977 1.00 79.81 80 ALA A O 1
ATOM 664 N N . ALA A 1 81 ? -9.685 -7.390 -9.398 1.00 80.69 81 ALA A N 1
ATOM 665 C CA . ALA A 1 81 ? -10.681 -8.002 -10.278 1.00 80.69 81 ALA A CA 1
ATOM 666 C C . ALA A 1 81 ? -11.525 -9.079 -9.576 1.00 80.69 81 ALA A C 1
ATOM 668 O O . ALA A 1 81 ? -12.699 -9.252 -9.896 1.00 80.69 81 ALA A O 1
ATOM 669 N N . LYS A 1 82 ? -10.941 -9.793 -8.608 1.00 81.38 82 LYS A N 1
ATOM 670 C CA . LYS A 1 82 ? -11.623 -10.841 -7.832 1.00 81.38 82 LYS A CA 1
ATOM 671 C C . LYS A 1 82 ? -12.323 -10.328 -6.578 1.00 81.38 82 LYS A C 1
ATOM 673 O O . LYS A 1 82 ? -12.948 -11.115 -5.875 1.00 81.38 82 LYS A O 1
ATOM 678 N N . GLY A 1 83 ? -12.211 -9.033 -6.280 1.00 70.38 83 GLY A N 1
ATOM 679 C CA . GLY A 1 83 ? -12.727 -8.458 -5.037 1.00 70.38 83 GLY A CA 1
ATOM 680 C C . GLY A 1 83 ? -12.007 -8.980 -3.790 1.00 70.38 83 GLY A C 1
ATOM 681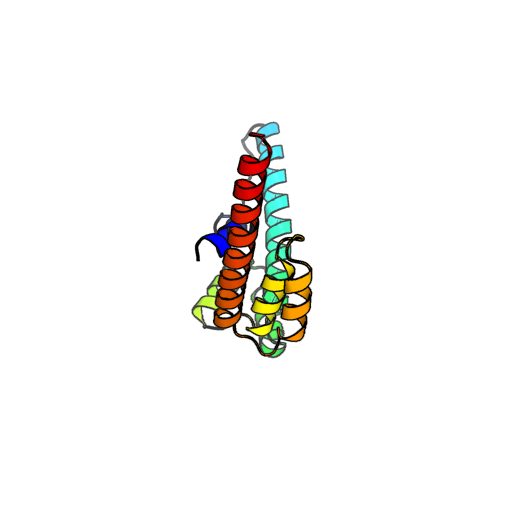 O O . GLY A 1 83 ? -12.537 -8.884 -2.686 1.00 70.38 83 GLY A O 1
ATOM 682 N N . HIS A 1 84 ? -10.806 -9.542 -3.953 1.00 74.94 84 HIS A N 1
ATOM 683 C CA . HIS A 1 84 ? -9.941 -9.932 -2.847 1.00 74.94 84 HIS A CA 1
ATOM 684 C C . HIS A 1 84 ? -9.208 -8.675 -2.378 1.00 74.94 84 HIS A C 1
ATOM 686 O O . HIS A 1 84 ? -8.064 -8.416 -2.752 1.00 74.94 84 HIS A O 1
ATOM 692 N N . TYR A 1 85 ? -9.911 -7.833 -1.626 1.00 66.69 85 TYR A N 1
ATOM 693 C CA . TYR A 1 85 ? -9.306 -6.654 -1.023 1.00 66.69 85 TYR A CA 1
ATOM 694 C C . TYR A 1 85 ? -8.345 -7.083 0.089 1.00 66.69 85 TYR A C 1
ATOM 696 O O . TYR A 1 85 ? -8.585 -8.080 0.770 1.00 66.69 85 TYR A O 1
ATOM 704 N N . LEU A 1 86 ? -7.261 -6.322 0.271 1.00 70.25 86 LEU A N 1
ATOM 705 C CA . LEU A 1 86 ? -6.403 -6.466 1.449 1.00 70.25 86 LEU A CA 1
ATOM 706 C C . LEU A 1 86 ? -7.268 -6.384 2.705 1.00 70.25 86 LEU A C 1
ATOM 708 O O . LEU A 1 86 ? -8.220 -5.596 2.735 1.00 70.25 86 LEU A O 1
ATOM 712 N N . ASP A 1 87 ? -6.916 -7.154 3.728 1.00 75.81 87 ASP A N 1
ATOM 713 C CA . ASP A 1 87 ? -7.644 -7.146 4.990 1.00 75.81 87 ASP A CA 1
ATOM 714 C C . ASP A 1 87 ? -7.827 -5.706 5.513 1.00 75.81 87 ASP A C 1
ATOM 716 O O . ASP A 1 87 ? -6.907 -4.879 5.469 1.00 75.81 87 ASP A O 1
ATOM 720 N N . GLU A 1 88 ? -9.039 -5.371 5.961 1.00 76.56 88 GLU A N 1
ATOM 721 C CA . GLU A 1 88 ? -9.378 -3.988 6.304 1.00 76.56 88 GLU A CA 1
ATOM 722 C C . GLU A 1 88 ? -8.539 -3.492 7.492 1.00 76.56 88 GLU A C 1
ATOM 724 O O . GLU A 1 88 ? -8.060 -2.353 7.479 1.00 76.56 88 GLU A O 1
ATOM 729 N N . SER A 1 89 ? -8.244 -4.376 8.454 1.00 78.12 89 SER A N 1
ATOM 730 C CA . SER A 1 89 ? -7.368 -4.060 9.585 1.00 78.12 89 SER A CA 1
ATOM 731 C C . SER A 1 89 ? -5.928 -3.796 9.134 1.00 78.12 89 SER A C 1
ATOM 733 O O . SER A 1 89 ? -5.266 -2.888 9.652 1.00 78.12 89 SER A O 1
ATOM 735 N N . PHE A 1 90 ? -5.445 -4.515 8.113 1.00 79.25 90 PHE A N 1
ATOM 736 C CA . PHE A 1 90 ? -4.136 -4.269 7.512 1.00 79.25 90 PHE A CA 1
ATOM 737 C C . PHE A 1 90 ? -4.078 -2.904 6.815 1.00 79.25 90 PHE A C 1
ATOM 739 O O . PHE A 1 90 ? -3.123 -2.142 7.015 1.00 79.25 90 PHE A O 1
ATOM 746 N N . GLN A 1 91 ? -5.109 -2.558 6.037 1.00 80.06 91 GLN A N 1
ATOM 747 C CA . GLN A 1 91 ? -5.194 -1.258 5.368 1.00 80.06 91 GLN A CA 1
ATOM 748 C C . GLN A 1 91 ? -5.222 -0.114 6.390 1.00 80.06 91 GLN A C 1
ATOM 750 O O . GLN A 1 91 ? -4.426 0.824 6.291 1.00 80.06 91 GLN A O 1
ATOM 755 N N . VAL A 1 92 ? -6.066 -0.222 7.419 1.00 82.38 92 VAL A N 1
ATOM 756 C CA . VAL A 1 92 ? -6.166 0.749 8.520 1.00 82.38 92 VAL A CA 1
ATOM 757 C C . VAL A 1 92 ? -4.835 0.878 9.262 1.00 82.38 92 VAL A C 1
ATOM 759 O O . VAL A 1 92 ? -4.321 1.987 9.426 1.00 82.38 92 VAL A O 1
ATOM 762 N N . SER A 1 93 ? -4.213 -0.242 9.641 1.00 82.44 93 SER A N 1
ATOM 763 C CA . SER A 1 93 ? -2.907 -0.269 10.309 1.00 82.44 93 SER A CA 1
ATOM 764 C C . SER A 1 93 ? -1.821 0.413 9.474 1.00 82.44 93 SER A C 1
ATOM 766 O O . SER A 1 93 ? -1.042 1.221 9.999 1.00 82.44 93 SER A O 1
ATOM 768 N N . THR A 1 94 ? -1.790 0.157 8.162 1.00 82.38 94 THR A N 1
ATOM 769 C CA . THR A 1 94 ? -0.815 0.814 7.294 1.00 82.38 94 THR A CA 1
ATOM 770 C C . THR A 1 94 ? -1.064 2.311 7.208 1.00 82.38 94 THR A C 1
ATOM 772 O O . THR A 1 94 ? -0.113 3.082 7.368 1.00 82.38 94 THR A O 1
ATOM 775 N N . ILE A 1 95 ? -2.307 2.749 7.009 1.00 82.88 95 ILE A N 1
ATOM 776 C CA . ILE A 1 95 ? -2.637 4.179 6.940 1.00 82.88 95 ILE A CA 1
ATOM 777 C C . ILE A 1 95 ? -2.185 4.884 8.222 1.00 82.88 95 ILE A C 1
ATOM 779 O O . ILE A 1 95 ? -1.476 5.889 8.153 1.00 82.88 95 ILE A O 1
ATOM 783 N N . ILE A 1 96 ? -2.492 4.309 9.388 1.00 85.31 96 ILE A N 1
ATOM 784 C CA . ILE A 1 96 ? -2.053 4.823 10.691 1.00 85.31 96 ILE A CA 1
ATOM 785 C C . ILE A 1 96 ? -0.520 4.912 10.746 1.00 85.31 96 ILE A C 1
ATOM 787 O O . ILE A 1 96 ? 0.039 5.927 11.170 1.00 85.31 96 ILE A O 1
ATOM 791 N N . SER A 1 97 ? 0.191 3.879 10.285 1.00 83.06 97 SER A N 1
ATOM 792 C CA . SER A 1 97 ? 1.660 3.866 10.268 1.00 83.06 97 SER A CA 1
ATOM 793 C C . SER A 1 97 ? 2.268 4.974 9.395 1.00 83.06 97 SER A C 1
ATOM 795 O O . SER A 1 97 ? 3.340 5.480 9.730 1.00 83.06 97 SER A O 1
ATOM 797 N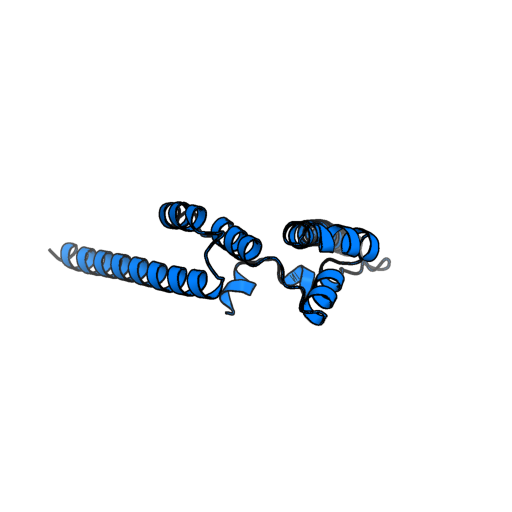 N . LYS A 1 98 ? 1.574 5.400 8.331 1.00 83.69 98 LYS A N 1
ATOM 798 C CA . LYS A 1 98 ? 2.029 6.415 7.367 1.00 83.69 98 LYS A CA 1
ATOM 799 C C . LYS A 1 98 ? 1.619 7.846 7.724 1.00 83.69 98 LYS A C 1
ATOM 801 O O . LYS A 1 98 ? 2.043 8.770 7.033 1.00 83.69 98 LYS A O 1
ATOM 806 N N . LEU A 1 99 ? 0.857 8.057 8.801 1.00 82.31 99 LEU A N 1
ATOM 807 C CA . LEU A 1 99 ? 0.505 9.406 9.254 1.00 82.31 99 LEU A CA 1
ATOM 808 C C . LEU A 1 99 ? 1.766 10.271 9.512 1.00 82.31 99 LEU A C 1
ATOM 810 O O . LEU A 1 99 ? 2.844 9.737 9.802 1.00 82.31 99 LEU A O 1
ATOM 814 N N . PRO A 1 100 ? 1.683 11.611 9.444 1.00 79.56 100 PRO A N 1
ATOM 815 C CA . PRO A 1 100 ? 2.812 12.496 9.749 1.00 79.56 100 PRO A CA 1
ATOM 816 C C . PRO A 1 100 ? 3.239 12.435 11.222 1.00 79.56 100 PRO A C 1
ATOM 818 O O . PRO A 1 100 ? 2.422 12.181 12.108 1.00 79.56 100 PRO A O 1
ATOM 821 N N . LEU A 1 101 ? 4.515 12.700 11.534 1.00 73.81 101 LEU A N 1
ATOM 822 C CA . LEU A 1 101 ? 5.015 12.695 12.926 1.00 73.81 101 LEU A CA 1
ATOM 823 C C . LEU A 1 101 ? 4.279 13.690 13.835 1.00 73.81 101 LEU A C 1
ATOM 825 O O . LEU A 1 101 ? 4.097 13.419 15.020 1.00 73.81 101 LEU A O 1
ATOM 829 N N . ALA A 1 102 ? 3.775 14.792 13.271 1.00 78.19 102 ALA A N 1
ATOM 830 C CA . ALA A 1 102 ? 2.937 15.755 13.984 1.00 78.19 102 ALA A CA 1
ATOM 831 C C . ALA A 1 102 ? 1.654 15.128 14.576 1.00 78.19 102 ALA A C 1
ATOM 833 O O . ALA A 1 102 ? 1.071 15.688 15.499 1.00 78.19 102 ALA A O 1
ATOM 834 N N . TRP A 1 103 ? 1.232 13.960 14.086 1.00 84.75 103 TRP A N 1
ATOM 835 C CA . TRP A 1 103 ? 0.038 13.224 14.513 1.00 84.7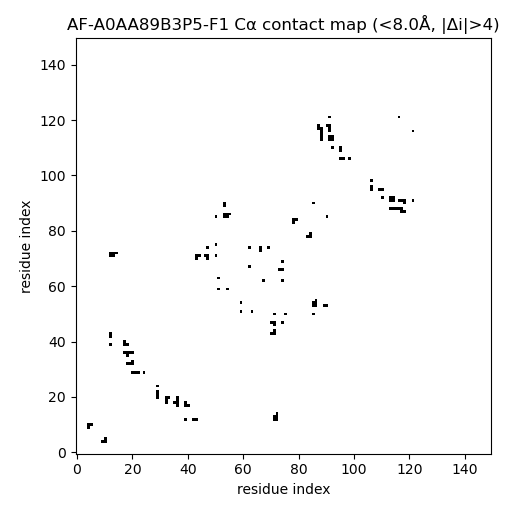5 103 TRP A CA 1
ATOM 836 C C . TRP A 1 103 ? 0.363 12.108 15.519 1.00 84.75 103 TRP A C 1
ATOM 838 O O . TRP A 1 103 ? -0.340 11.105 15.585 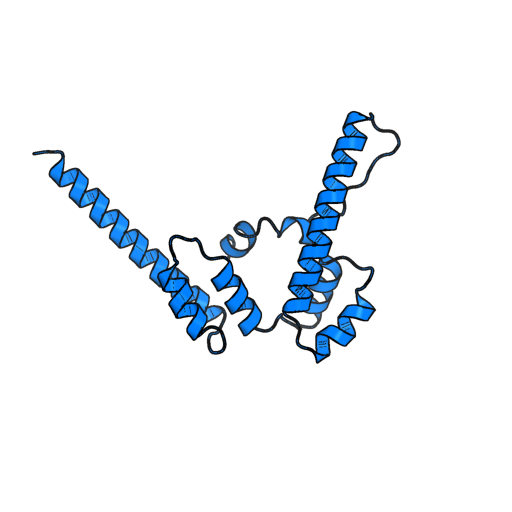1.00 84.75 103 TRP A O 1
ATOM 848 N N . LYS A 1 104 ? 1.468 12.220 16.271 1.00 83.94 104 LYS A N 1
ATOM 849 C CA . LYS A 1 104 ? 1.956 11.150 17.161 1.00 83.94 104 LYS A CA 1
ATOM 850 C C . LYS A 1 104 ? 0.910 10.638 18.166 1.00 83.94 104 LYS A C 1
ATOM 852 O O . LYS A 1 104 ? 0.800 9.425 18.324 1.00 83.94 104 LYS A O 1
ATOM 857 N N . GLU A 1 105 ? 0.126 11.528 18.779 1.00 83.88 105 GLU A N 1
ATOM 858 C CA . GLU A 1 105 ? -0.898 11.153 19.767 1.00 83.88 105 GLU A CA 1
ATOM 859 C C . GLU A 1 105 ? -2.091 10.473 19.084 1.00 83.88 105 GLU A C 1
ATOM 861 O O . GLU A 1 105 ? -2.450 9.358 19.451 1.00 83.88 105 GLU A O 1
ATOM 866 N N . CYS A 1 106 ? -2.593 11.039 17.979 1.00 83.69 106 CYS A N 1
ATOM 867 C CA . CYS A 1 106 ? -3.643 10.416 17.162 1.00 83.69 106 CYS A CA 1
ATOM 868 C C . CYS A 1 106 ? -3.226 9.021 16.694 1.00 83.69 106 CYS A C 1
ATOM 870 O O . CYS A 1 106 ? -4.005 8.077 16.715 1.00 83.69 106 CYS A O 1
ATOM 872 N N . ARG A 1 107 ? -1.957 8.857 16.306 1.00 86.38 107 ARG A N 1
ATOM 873 C CA . ARG A 1 107 ? -1.418 7.565 15.881 1.00 86.38 107 ARG A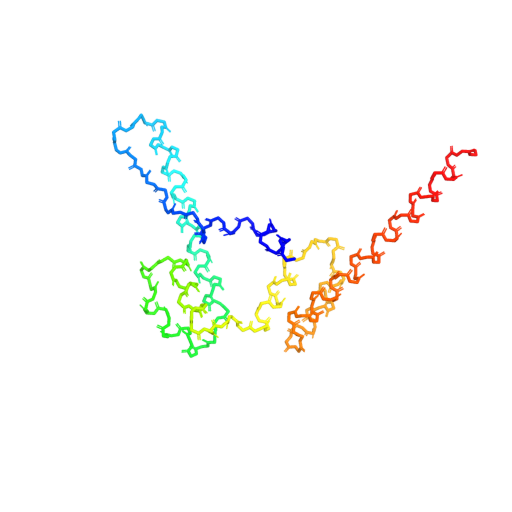 CA 1
ATOM 874 C C . ARG A 1 107 ? -1.440 6.536 17.011 1.00 86.38 107 ARG A C 1
ATOM 876 O O . ARG A 1 107 ? -1.655 5.358 16.744 1.00 86.38 107 ARG A O 1
ATOM 883 N N . LYS A 1 108 ? -1.195 6.960 18.254 1.00 87.88 108 LYS A N 1
ATOM 884 C CA . LYS A 1 108 ? -1.245 6.097 19.441 1.00 87.88 108 LYS A CA 1
ATOM 885 C C . LYS A 1 108 ? -2.674 5.632 19.718 1.00 87.88 108 LYS A C 1
ATOM 887 O O . LYS A 1 108 ? -2.874 4.444 19.948 1.00 87.88 108 LYS A O 1
ATOM 892 N N . GLU A 1 109 ? -3.645 6.534 19.633 1.00 87.56 109 GLU A N 1
ATOM 893 C CA . GLU A 1 109 ? -5.065 6.216 19.824 1.00 87.56 109 GLU A CA 1
ATOM 894 C C . GLU A 1 109 ? -5.605 5.306 18.719 1.00 87.56 109 GLU A C 1
ATOM 896 O O . GLU A 1 109 ? -6.223 4.278 18.995 1.00 87.56 109 GLU A O 1
ATOM 901 N N . LEU A 1 110 ? -5.305 5.631 17.461 1.00 87.50 110 LEU A N 1
ATOM 902 C CA . LEU A 1 110 ? -5.737 4.837 16.315 1.00 87.50 110 LEU A CA 1
ATOM 903 C C . LEU A 1 110 ? -5.119 3.434 16.333 1.00 87.50 110 LEU A C 1
ATOM 905 O O . LEU A 1 110 ? -5.800 2.465 16.011 1.00 87.50 110 LEU A O 1
ATOM 909 N N . LYS A 1 111 ? -3.864 3.283 16.787 1.00 87.25 111 LYS A N 1
ATOM 910 C CA . LYS A 1 111 ? -3.228 1.963 16.953 1.00 87.25 111 LYS A CA 1
ATOM 911 C C . LYS A 1 111 ? -3.994 1.038 17.897 1.00 87.25 111 LYS A C 1
ATOM 913 O O . LYS A 1 111 ? -3.978 -0.165 17.670 1.00 87.25 111 LYS A O 1
ATOM 918 N N . GLN A 1 112 ? -4.641 1.574 18.933 1.00 87.31 112 GLN A N 1
ATOM 919 C CA . GLN A 1 112 ? -5.403 0.770 19.896 1.00 87.31 112 GLN A CA 1
ATOM 920 C C . GLN A 1 112 ? -6.721 0.246 19.320 1.00 87.31 112 GLN A C 1
ATOM 922 O O . GLN A 1 112 ? -7.256 -0.733 19.825 1.00 87.31 112 GLN A O 1
ATOM 927 N N . LYS A 1 113 ? -7.253 0.904 18.286 1.00 86.31 113 LYS A N 1
ATOM 928 C CA . LYS A 1 113 ? -8.578 0.617 17.720 1.00 86.31 113 LYS A CA 1
ATOM 929 C C . LYS A 1 113 ? -8.516 0.087 16.285 1.00 86.31 113 LYS A C 1
ATOM 931 O O . LYS A 1 113 ? -9.558 -0.143 15.684 1.00 86.31 113 LYS A O 1
ATOM 936 N N . LYS A 1 114 ? -7.311 -0.108 15.737 1.00 83.62 114 LYS A N 1
ATOM 937 C CA . LYS A 1 114 ? -7.073 -0.424 14.319 1.00 83.62 114 LYS A CA 1
ATOM 938 C C . LYS A 1 114 ? -7.766 -1.709 13.842 1.00 83.62 114 LYS A C 1
ATOM 940 O O . LYS A 1 114 ? -8.137 -1.776 12.681 1.00 83.62 114 LYS A O 1
ATOM 945 N N . ASP A 1 115 ? -7.953 -2.689 14.729 1.00 81.56 115 ASP A N 1
ATOM 946 C CA . ASP A 1 115 ? -8.546 -3.991 14.384 1.00 81.56 115 ASP A CA 1
ATOM 947 C C . ASP A 1 115 ? -10.086 -3.986 14.438 1.00 81.56 115 ASP A C 1
ATOM 949 O O . ASP A 1 115 ? -10.723 -4.932 13.992 1.00 81.56 115 ASP A O 1
ATOM 953 N N . ALA A 1 116 ? -10.692 -2.922 14.977 1.00 83.94 116 ALA A N 1
ATOM 954 C CA . ALA A 1 116 ? -12.144 -2.760 15.089 1.00 83.94 116 ALA A CA 1
ATOM 955 C C . ALA A 1 116 ? -12.687 -1.600 14.235 1.00 83.94 116 ALA A C 1
ATOM 957 O O . ALA A 1 116 ? -13.879 -1.312 14.279 1.00 83.94 116 ALA A O 1
ATOM 958 N N . MET A 1 117 ? -11.810 -0.900 13.514 1.00 85.44 117 MET A N 1
ATOM 959 C CA . MET A 1 117 ? -12.128 0.312 12.768 1.00 85.44 117 MET A CA 1
ATOM 960 C C . MET A 1 117 ? -12.151 0.020 11.271 1.00 85.4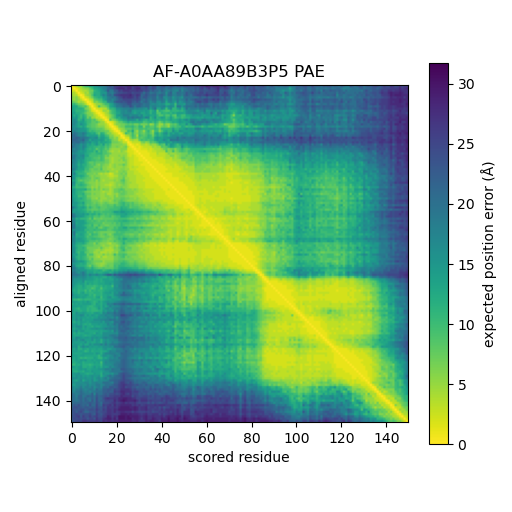4 117 MET A C 1
ATOM 962 O O . MET A 1 117 ? -11.241 -0.618 10.751 1.00 85.44 117 MET A O 1
ATOM 966 N N . THR A 1 118 ? -13.153 0.546 10.575 1.00 87.38 118 THR A N 1
ATOM 967 C CA . THR A 1 118 ? -13.233 0.510 9.108 1.00 87.38 118 THR A CA 1
ATOM 968 C C . THR A 1 118 ? -12.409 1.631 8.473 1.00 87.38 118 THR A C 1
ATOM 970 O O . THR A 1 118 ? -12.130 2.666 9.089 1.00 87.38 118 THR A O 1
ATOM 973 N N . ILE A 1 119 ? -12.075 1.496 7.189 1.00 81.44 119 ILE A N 1
ATOM 974 C CA . ILE A 1 119 ? -11.386 2.560 6.439 1.00 81.44 119 ILE A CA 1
ATOM 975 C C . ILE A 1 119 ? -12.232 3.839 6.416 1.00 81.44 119 ILE A C 1
ATOM 977 O O . ILE A 1 119 ? -11.702 4.942 6.536 1.00 81.44 119 ILE A O 1
ATOM 981 N N . GLN A 1 120 ? -13.555 3.707 6.285 1.00 77.19 120 GLN A N 1
ATOM 982 C CA . GLN A 1 120 ? -14.477 4.847 6.270 1.00 77.19 120 GLN A CA 1
ATOM 983 C C . GLN A 1 120 ? -14.464 5.608 7.601 1.00 77.19 120 GLN A C 1
ATOM 985 O O . GLN A 1 120 ? -14.451 6.840 7.610 1.00 77.19 120 GLN A O 1
ATOM 990 N N . GLU A 1 121 ? -14.443 4.892 8.724 1.00 85.00 121 GLU A N 1
ATOM 991 C CA . GLU A 1 121 ? -14.334 5.496 10.054 1.00 85.00 121 GLU A CA 1
ATOM 992 C C . GLU A 1 121 ? -12.976 6.161 10.260 1.00 85.00 121 GLU A C 1
ATOM 994 O O . GLU A 1 121 ? -12.926 7.294 10.743 1.00 85.00 121 GLU A O 1
ATOM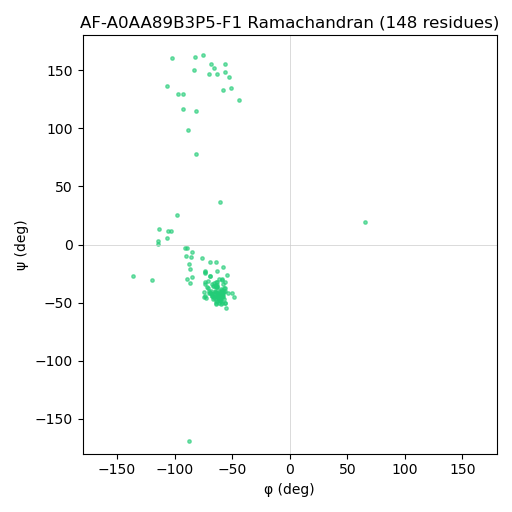 999 N N . LEU A 1 122 ? -11.889 5.518 9.822 1.00 86.50 122 LEU A N 1
ATOM 1000 C CA . LEU A 1 122 ? -10.550 6.098 9.880 1.00 86.50 122 LEU A CA 1
ATOM 1001 C C . LEU A 1 122 ? -10.462 7.400 9.074 1.00 86.50 122 LEU A C 1
ATOM 1003 O O . LEU A 1 122 ? -9.914 8.391 9.554 1.00 86.50 122 LEU A O 1
ATOM 1007 N N . VAL A 1 123 ? -11.015 7.423 7.859 1.00 83.25 123 VAL A N 1
ATOM 1008 C CA . VAL A 1 123 ? -11.027 8.622 7.007 1.00 83.25 123 VAL A CA 1
ATOM 1009 C C . VAL A 1 123 ? -11.798 9.754 7.678 1.00 83.25 123 VAL A C 1
ATOM 1011 O O . VAL A 1 123 ? -11.287 10.872 7.743 1.00 83.25 123 VAL A O 1
ATOM 1014 N N . LYS A 1 124 ? -12.988 9.472 8.221 1.00 85.31 124 LYS A N 1
ATOM 1015 C CA . LYS A 1 124 ? -13.775 10.469 8.962 1.00 85.31 124 LYS A CA 1
ATOM 1016 C C . LYS A 1 124 ? -13.004 11.004 10.166 1.00 85.31 124 LYS A C 1
ATOM 1018 O O . LYS A 1 124 ? -12.970 12.214 10.369 1.00 85.31 124 LYS A O 1
ATOM 1023 N N . TYR A 1 125 ? -12.350 10.124 10.926 1.00 87.38 125 TYR A N 1
ATOM 1024 C CA . TYR A 1 125 ? -11.528 10.512 12.071 1.00 87.38 125 TYR A CA 1
ATOM 1025 C C . TYR A 1 125 ? -10.406 11.469 11.658 1.00 87.38 125 TYR A C 1
ATOM 1027 O O . TYR A 1 125 ? -10.256 12.540 12.240 1.00 87.38 125 TYR A O 1
ATOM 1035 N N . ILE A 1 126 ? -9.642 11.103 10.622 1.00 85.50 126 ILE A N 1
ATOM 1036 C CA . ILE A 1 126 ? -8.533 11.916 10.110 1.00 85.50 126 ILE A CA 1
ATOM 1037 C C . ILE A 1 126 ? -9.037 13.292 9.664 1.00 85.50 126 ILE A C 1
ATOM 1039 O O . ILE A 1 126 ? -8.429 14.296 10.010 1.00 85.50 126 ILE A O 1
ATOM 1043 N N . GLN A 1 127 ? -10.163 13.361 8.953 1.00 82.69 127 GLN A N 1
ATOM 1044 C CA . GLN A 1 127 ? -10.732 14.637 8.509 1.00 82.69 127 GLN A CA 1
ATOM 1045 C C . GLN A 1 127 ? -11.119 15.550 9.678 1.00 82.69 127 GLN A C 1
ATOM 1047 O O . GLN A 1 127 ? -10.854 16.750 9.633 1.00 82.69 127 GLN A O 1
ATOM 1052 N N . VAL A 1 128 ? -11.736 14.999 10.726 1.00 83.94 128 VAL A N 1
ATOM 1053 C CA . VAL A 1 128 ? -12.105 15.769 11.923 1.00 83.94 128 VAL A CA 1
ATOM 1054 C C . VAL A 1 128 ? -10.858 16.292 12.635 1.00 83.94 128 VAL A C 1
ATOM 1056 O O . VAL A 1 128 ? -10.767 17.486 12.905 1.00 83.94 128 VAL A O 1
ATOM 1059 N N . GLU A 1 129 ? -9.875 15.425 12.872 1.00 84.12 129 GLU A N 1
ATOM 1060 C CA . GLU A 1 129 ? -8.613 15.781 13.527 1.00 84.12 129 GLU A CA 1
ATOM 1061 C C . GLU A 1 129 ? -7.827 16.850 12.744 1.00 84.12 129 GLU A C 1
ATOM 1063 O O . GLU A 1 129 ? -7.277 17.786 13.326 1.00 84.12 129 GLU A O 1
ATOM 1068 N N . GLU A 1 130 ? -7.782 16.738 11.414 1.00 82.06 130 GLU A N 1
ATOM 1069 C CA . GLU A 1 130 ? -7.139 17.726 10.544 1.00 82.06 130 GLU A CA 1
ATOM 1070 C C . GLU A 1 130 ? -7.815 19.098 10.652 1.00 82.06 130 GLU A C 1
ATOM 1072 O O . GLU A 1 130 ? -7.131 20.116 10.782 1.00 82.06 130 GLU A O 1
ATOM 1077 N N . ASN A 1 131 ? -9.150 19.129 10.666 1.00 80.19 131 ASN A N 1
ATOM 1078 C CA . ASN A 1 131 ? -9.912 20.364 10.831 1.00 80.19 131 ASN A CA 1
ATOM 1079 C C . ASN A 1 131 ? -9.653 21.018 12.195 1.00 80.19 131 ASN A C 1
ATOM 1081 O O . ASN A 1 131 ? -9.410 22.222 12.242 1.00 80.19 131 ASN A O 1
ATOM 1085 N N . SER A 1 132 ? -9.630 20.244 13.285 1.00 81.88 132 SER A N 1
ATOM 1086 C CA . SER A 1 132 ? -9.312 20.759 14.626 1.00 81.88 132 SER A CA 1
ATOM 1087 C C . SER A 1 132 ? -7.923 21.400 14.686 1.00 81.88 132 SER A C 1
ATOM 1089 O O . SER A 1 132 ? -7.772 22.514 15.177 1.00 81.88 132 SER A O 1
ATOM 1091 N N . ARG A 1 133 ? -6.911 20.760 14.090 1.00 78.31 133 ARG A N 1
ATOM 1092 C CA . ARG A 1 133 ? -5.540 21.302 14.035 1.00 78.31 133 ARG A CA 1
ATOM 1093 C C . ARG A 1 133 ? -5.423 22.574 13.198 1.00 78.31 133 ARG A C 1
ATOM 1095 O O . ARG A 1 133 ? -4.570 23.416 13.480 1.00 78.31 133 ARG A O 1
ATOM 1102 N N . ASN A 1 134 ? -6.224 22.690 12.141 1.00 76.62 134 ASN A N 1
ATOM 1103 C CA . ASN A 1 134 ? -6.257 23.885 11.301 1.00 76.62 134 ASN A CA 1
ATOM 1104 C C . ASN A 1 134 ? -6.935 25.059 12.019 1.00 76.62 134 ASN A C 1
ATOM 1106 O O . ASN A 1 134 ? -6.467 26.189 11.882 1.00 76.62 134 ASN A O 1
ATOM 1110 N N . LEU A 1 135 ? -7.972 24.791 12.820 1.00 72.56 135 LEU A N 1
ATOM 1111 C CA . LEU A 1 135 ? -8.615 25.794 13.671 1.00 72.56 135 LEU A CA 1
ATOM 1112 C C . LEU A 1 135 ? -7.648 26.322 14.739 1.00 72.56 135 LEU A C 1
ATOM 1114 O O . LEU A 1 135 ? -7.422 27.529 14.790 1.00 72.56 135 LEU A O 1
ATOM 1118 N N . ASP A 1 136 ? -6.974 25.434 15.478 1.00 68.25 136 ASP A N 1
ATOM 1119 C CA . ASP A 1 136 ? -5.960 25.823 16.474 1.00 68.25 136 ASP A CA 1
ATOM 1120 C C . ASP A 1 136 ? -4.847 26.687 15.856 1.00 68.25 136 ASP A C 1
ATOM 1122 O O . ASP A 1 136 ? -4.337 27.627 16.469 1.00 68.25 136 ASP A O 1
ATOM 1126 N N . ARG A 1 137 ? -4.450 26.380 14.614 1.00 68.44 137 ARG A N 1
ATOM 1127 C CA . ARG A 1 137 ? -3.431 27.150 13.894 1.00 68.44 137 ARG A CA 1
ATOM 1128 C C . ARG A 1 137 ? -3.926 28.549 13.517 1.00 68.44 137 ARG A C 1
ATOM 1130 O O . ARG A 1 137 ? -3.152 29.491 13.655 1.00 68.44 137 ARG A O 1
ATOM 1137 N N . SER A 1 138 ? -5.173 28.682 13.063 1.00 70.12 138 SER A N 1
ATOM 1138 C CA . SER A 1 138 ? -5.775 29.979 12.721 1.00 70.12 138 SER A CA 1
ATOM 1139 C C . SER A 1 138 ? -5.883 30.882 13.950 1.00 70.12 138 SER A C 1
ATOM 1141 O O . SER A 1 138 ? -5.470 32.037 13.902 1.00 70.12 138 SER A O 1
ATOM 1143 N N . GLU A 1 139 ? -6.346 30.340 15.079 1.00 68.56 139 GLU A N 1
ATOM 1144 C CA . GLU A 1 139 ? -6.486 31.106 16.323 1.00 68.56 139 GLU A CA 1
ATOM 1145 C C . GLU A 1 139 ? -5.135 31.612 16.856 1.00 68.56 139 GLU A C 1
ATOM 1147 O O . GLU A 1 139 ? -5.039 32.716 17.396 1.00 68.56 139 GLU A O 1
ATOM 1152 N N . LEU A 1 140 ? -4.059 30.838 16.681 1.00 62.25 140 LEU A N 1
ATOM 1153 C CA . LEU A 1 140 ? -2.707 31.240 17.081 1.00 62.25 140 LEU A CA 1
ATOM 1154 C C . LEU A 1 140 ? -2.112 32.349 16.196 1.00 62.25 140 LEU A C 1
ATOM 1156 O O . LEU A 1 140 ? -1.305 33.144 16.687 1.00 62.25 140 LEU A O 1
ATOM 1160 N N . GLU A 1 141 ? -2.472 32.396 14.913 1.00 64.19 141 GLU A N 1
ATOM 1161 C CA . GLU A 1 141 ? -2.028 33.427 13.965 1.00 64.19 141 GLU A CA 1
ATOM 1162 C C . GLU A 1 141 ? -2.748 34.758 14.237 1.00 64.19 141 GLU A C 1
ATOM 1164 O O . GLU A 1 141 ? -2.090 35.795 14.381 1.00 64.19 141 GLU A O 1
ATOM 1169 N N . ASP A 1 142 ? -4.068 34.718 14.442 1.00 64.06 142 ASP A N 1
ATOM 1170 C CA . ASP A 1 142 ? -4.878 35.900 14.762 1.00 64.06 142 ASP A CA 1
ATOM 1171 C C . ASP A 1 142 ? -4.432 36.543 16.086 1.00 64.06 142 ASP A C 1
ATOM 1173 O O . ASP A 1 142 ? -4.220 37.756 16.180 1.00 64.06 142 ASP A O 1
ATOM 1177 N N . ASN A 1 143 ? -4.167 35.721 17.103 1.00 62.06 143 ASN A N 1
ATOM 1178 C CA . ASN A 1 143 ? -3.771 36.195 18.430 1.00 62.06 143 ASN A CA 1
ATOM 1179 C C . ASN A 1 143 ? -2.319 36.726 18.472 1.00 62.06 143 ASN A C 1
ATOM 1181 O O . ASN A 1 143 ? -1.977 37.566 19.309 1.00 62.06 143 ASN A O 1
ATOM 1185 N N . LYS A 1 144 ? -1.446 36.280 17.554 1.00 63.31 144 LYS A N 1
ATOM 1186 C CA . LYS A 1 144 ? -0.113 36.878 17.349 1.00 63.31 144 LYS A CA 1
ATOM 1187 C C . LYS A 1 144 ? -0.197 38.215 16.618 1.00 63.31 144 LYS A C 1
ATOM 1189 O O . LYS A 1 144 ? 0.496 39.149 17.019 1.00 63.31 144 LYS A O 1
ATOM 1194 N N . SER A 1 145 ? -1.051 38.328 15.598 1.00 62.56 145 SER A N 1
ATOM 1195 C CA . SER A 1 145 ? -1.240 39.579 14.855 1.00 62.56 145 SER A CA 1
ATOM 1196 C C . SER A 1 145 ? -1.813 40.688 15.743 1.00 62.56 145 SER A C 1
ATOM 1198 O O . SER A 1 145 ? -1.386 41.836 15.640 1.00 62.56 145 SER A O 1
ATOM 1200 N N . SER A 1 146 ? -2.718 40.358 16.672 1.00 62.75 146 SER A N 1
ATOM 1201 C CA . SER A 1 146 ? -3.245 41.332 17.638 1.00 62.75 146 SER A CA 1
ATOM 1202 C C . SER A 1 146 ? -2.219 41.792 18.681 1.00 62.75 146 SER A C 1
ATOM 1204 O O . SER A 1 146 ? -2.324 42.910 19.176 1.00 62.75 146 SER A O 1
ATOM 1206 N N . LYS A 1 147 ? -1.212 40.972 19.013 1.00 58.94 147 LYS A N 1
ATOM 1207 C CA . LYS A 1 147 ? -0.163 41.322 19.991 1.00 58.94 147 LYS A CA 1
ATOM 1208 C C . LYS A 1 147 ? 1.039 42.059 19.394 1.00 58.94 147 LYS A C 1
ATOM 1210 O O . LYS A 1 147 ? 1.796 42.647 20.152 1.00 58.9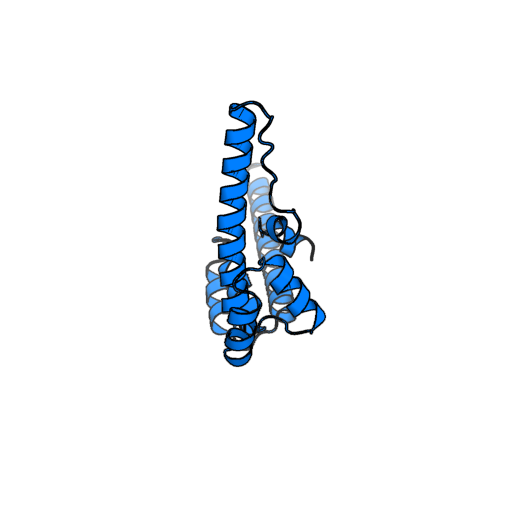4 147 LYS A O 1
ATOM 1215 N N . ALA A 1 148 ? 1.227 42.030 18.074 1.00 58.50 148 ALA A N 1
ATOM 1216 C CA . ALA A 1 148 ? 2.318 42.734 17.389 1.00 58.50 148 ALA A CA 1
ATOM 1217 C C . ALA A 1 148 ? 2.003 44.210 17.059 1.00 58.50 148 ALA A C 1
ATOM 1219 O O . ALA A 1 148 ? 2.880 44.926 16.582 1.00 58.50 148 ALA A O 1
ATOM 1220 N N . LEU A 1 149 ? 0.763 44.656 17.288 1.00 52.78 149 LEU A N 1
ATOM 1221 C CA . LEU A 1 149 ? 0.288 46.022 17.025 1.00 52.78 149 LEU A CA 1
ATOM 1222 C C . LEU A 1 149 ? 0.164 46.891 18.295 1.00 52.78 149 LEU A C 1
ATOM 1224 O O . LEU A 1 149 ? -0.428 47.968 18.228 1.00 52.78 149 LEU A O 1
ATOM 1228 N N . VAL A 1 150 ? 0.705 46.436 19.434 1.00 42.09 150 VAL A N 1
ATOM 1229 C CA . VAL A 1 150 ? 0.742 47.174 20.713 1.00 42.09 150 VAL A CA 1
ATOM 1230 C C . VAL A 1 150 ? 2.179 47.473 21.109 1.00 42.09 150 VAL A C 1
ATOM 1232 O O . VAL A 1 150 ? 3.018 46.554 20.978 1.00 42.09 150 VAL A O 1
#

pLDDT: mean 76.38, std 12.32, range [32.94, 89.5]